Protein AF-A0A832TSZ0-F1 (afdb_monomer_lite)

Foldseek 3Di:
DKEAELQDPDPVLQVVQQPDPDQAYEYQENHECCVSHPRAAYAYDDNHDPVNVCVNVVVVRYDPAADDQEGCQLLHQHYEHAAACDDPRHDVVVVVSCVVNVHQEYEYEDAQDWDWDDDVNYIYTDQHHCVQQWMWDDDPPDIDTDGDPD

InterPro domains:
  IPR029052 Metallo-dependent phosphatase-like [G3DSA:3.60.21.10] (40-149)
  IPR029052 Metallo-dependent phosphatase-like [SSF56300] (10-146)

Sequence (150 aa):
MALVTQVPCREDVIDFLNKLEVDLIVGLGDVECPQYIKKYKGILGEMEDITTQKYLRKNGLLIQEGVLDLFISFSYRKVITHFPPRNPRGSQKVLAEILSNLPEIVFHGHLIEQKVYDIGKTKVVSVGSLEKGYYVVYDGREYELKRSSH

Secondary structure (DSSP, 8-state):
-EEE-SB-S-HHHHHHHHH---S-EEEES-BS-GGGSTTEEEE--SS--HHHHHHHHHTT-B-SSEETTEESSTTSSEEEESS-SSSTT--HHHHHHHHHH--SEEEE-S-SS-EEEEETTEEEEE---GGGTEEEEE-SS-EEEEE---

Organism: NCBI:txid111955

Radius of gyration: 14.19 Å; chains: 1; bounding box: 31×32×34 Å

pLDDT: mean 95.55, std 4.97, range [61.38, 98.69]

Structure (mmCIF, N/CA/C/O backbone):
data_AF-A0A832TSZ0-F1
#
_entry.id   AF-A0A832TSZ0-F1
#
loop_
_atom_site.group_PDB
_atom_site.id
_atom_site.type_symbol
_atom_site.label_atom_id
_atom_site.label_alt_id
_atom_site.label_comp_id
_atom_site.label_asym_id
_atom_site.label_entity_id
_atom_site.label_seq_id
_atom_site.pdbx_PDB_ins_code
_atom_site.Cartn_x
_atom_site.Cartn_y
_atom_site.Cartn_z
_atom_site.occupancy
_atom_site.B_iso_or_equiv
_atom_site.auth_seq_id
_atom_site.auth_comp_id
_atom_site.auth_asym_id
_atom_site.auth_atom_id
_atom_site.pdbx_PDB_model_num
ATOM 1 N N . MET A 1 1 ? -7.665 -3.168 -8.432 1.00 96.12 1 MET A N 1
ATOM 2 C CA . MET A 1 1 ? -6.324 -2.579 -8.193 1.00 96.12 1 MET A CA 1
ATOM 3 C C . MET A 1 1 ? -5.466 -3.527 -7.363 1.00 96.12 1 MET A C 1
ATOM 5 O O . MET A 1 1 ? -6.018 -4.351 -6.647 1.00 96.12 1 MET A O 1
ATOM 9 N N . ALA A 1 2 ? -4.140 -3.429 -7.466 1.00 98.19 2 ALA A N 1
ATOM 10 C CA . ALA A 1 2 ? -3.199 -4.162 -6.617 1.00 98.19 2 ALA A CA 1
ATOM 11 C C . ALA A 1 2 ? -2.458 -3.190 -5.690 1.00 98.19 2 ALA A C 1
ATOM 13 O O . ALA A 1 2 ? -1.931 -2.187 -6.166 1.00 98.19 2 ALA A O 1
ATOM 14 N N . LEU A 1 3 ? -2.413 -3.475 -4.391 1.00 98.69 3 LEU A N 1
ATOM 15 C CA . LEU A 1 3 ? -1.652 -2.722 -3.395 1.00 98.69 3 LEU A CA 1
ATOM 16 C C . LEU A 1 3 ? -0.338 -3.453 -3.119 1.00 98.69 3 LEU A C 1
ATOM 18 O O . LEU A 1 3 ? -0.350 -4.664 -2.878 1.00 98.69 3 LEU A O 1
ATOM 22 N N . VAL A 1 4 ? 0.776 -2.722 -3.137 1.00 98.56 4 VAL A N 1
ATOM 23 C CA . VAL A 1 4 ? 2.136 -3.266 -2.968 1.00 98.56 4 VAL A CA 1
ATOM 24 C C . VAL A 1 4 ? 2.998 -2.342 -2.109 1.00 98.56 4 VAL A C 1
ATOM 26 O O . VAL A 1 4 ? 2.738 -1.147 -2.029 1.00 98.56 4 VAL A O 1
ATOM 29 N N . THR A 1 5 ? 4.041 -2.867 -1.475 1.00 98.00 5 THR A N 1
ATOM 30 C CA . THR A 1 5 ? 5.086 -2.094 -0.777 1.00 98.00 5 THR A CA 1
ATOM 31 C C . THR A 1 5 ? 6.393 -2.882 -0.824 1.00 98.00 5 THR A C 1
ATOM 33 O O . THR A 1 5 ? 6.354 -4.086 -1.093 1.00 98.00 5 THR A O 1
ATOM 36 N N . GLN A 1 6 ? 7.530 -2.233 -0.552 1.00 96.50 6 GLN A N 1
ATOM 37 C CA . GLN A 1 6 ? 8.851 -2.880 -0.547 1.00 96.50 6 GLN A CA 1
ATOM 38 C C . GLN A 1 6 ? 9.103 -3.625 -1.859 1.00 96.50 6 GLN A C 1
ATOM 40 O O . GLN A 1 6 ? 9.278 -4.843 -1.898 1.00 96.50 6 GLN A O 1
ATOM 45 N N . VAL A 1 7 ? 9.018 -2.867 -2.949 1.00 97.25 7 VAL A N 1
ATOM 46 C CA . VAL A 1 7 ? 9.132 -3.368 -4.316 1.00 97.25 7 VAL A CA 1
ATOM 47 C C . VAL A 1 7 ? 10.573 -3.156 -4.785 1.00 97.25 7 VAL A C 1
ATOM 49 O O . VAL A 1 7 ? 10.933 -2.015 -5.103 1.00 97.25 7 VAL A O 1
ATOM 52 N N . PRO A 1 8 ? 11.401 -4.218 -4.838 1.00 96.25 8 PRO A N 1
ATOM 53 C CA . PRO A 1 8 ? 12.778 -4.100 -5.298 1.00 96.25 8 PRO A CA 1
ATOM 54 C C . PRO A 1 8 ? 12.834 -3.818 -6.803 1.00 96.25 8 PRO A C 1
ATOM 56 O O . PRO A 1 8 ? 11.950 -4.224 -7.562 1.00 96.25 8 PRO A O 1
ATOM 59 N N . CYS A 1 9 ? 13.917 -3.193 -7.260 1.00 96.06 9 CYS A N 1
ATOM 60 C CA . CYS A 1 9 ? 14.217 -2.982 -8.675 1.00 96.06 9 CYS A CA 1
ATOM 61 C C . CYS A 1 9 ? 14.750 -4.265 -9.337 1.00 96.06 9 CYS A C 1
ATOM 63 O O . CYS A 1 9 ? 15.848 -4.303 -9.890 1.00 96.06 9 CYS A O 1
ATOM 65 N N . ARG A 1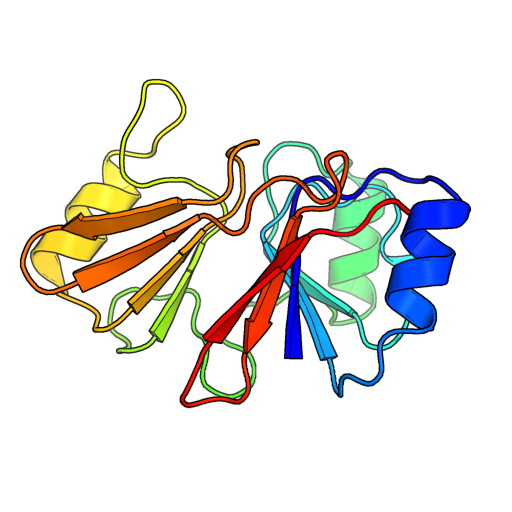 10 ? 13.977 -5.348 -9.242 1.00 96.56 10 ARG A N 1
ATOM 66 C CA . ARG A 1 10 ? 14.281 -6.645 -9.846 1.00 96.56 10 ARG A CA 1
ATOM 67 C C . ARG A 1 10 ? 13.377 -6.909 -11.040 1.00 96.56 10 ARG A C 1
ATOM 69 O O . ARG A 1 10 ? 12.175 -6.654 -10.978 1.00 96.56 10 ARG A O 1
ATOM 76 N N . GLU A 1 11 ? 13.959 -7.448 -12.106 1.00 96.50 11 GLU A N 1
ATOM 77 C CA . GLU A 1 11 ? 13.258 -7.692 -13.368 1.00 96.50 11 GLU A CA 1
ATOM 78 C C . GLU A 1 11 ? 12.056 -8.622 -13.187 1.00 96.50 11 GLU A C 1
ATOM 80 O O . GLU A 1 11 ? 10.965 -8.262 -13.605 1.00 96.50 11 GLU A O 1
ATOM 85 N N . ASP A 1 12 ? 12.210 -9.743 -12.478 1.00 96.62 12 ASP A N 1
ATOM 86 C CA . ASP A 1 12 ? 11.143 -10.722 -12.231 1.00 96.62 12 ASP A CA 1
ATOM 87 C C . ASP A 1 12 ? 9.934 -10.127 -11.487 1.00 96.62 12 ASP A C 1
ATOM 89 O O . ASP A 1 12 ? 8.781 -10.366 -11.858 1.00 96.62 12 ASP A O 1
ATOM 93 N N . VAL A 1 13 ? 10.190 -9.274 -10.489 1.00 97.25 13 VAL A N 1
ATOM 94 C CA . VAL A 1 13 ? 9.142 -8.584 -9.723 1.00 97.25 13 VAL A CA 1
ATOM 95 C C . VAL A 1 13 ? 8.406 -7.568 -10.598 1.00 97.25 13 VAL A C 1
ATOM 97 O O . VAL A 1 13 ? 7.175 -7.508 -10.587 1.00 97.25 13 VAL A O 1
ATOM 100 N N . ILE A 1 14 ? 9.144 -6.782 -11.385 1.00 97.88 14 ILE A N 1
ATOM 101 C CA . ILE A 1 14 ? 8.571 -5.803 -12.320 1.00 97.88 14 ILE A CA 1
ATOM 102 C C . ILE A 1 14 ? 7.734 -6.511 -13.392 1.00 97.88 14 ILE A C 1
ATOM 104 O O . ILE A 1 14 ? 6.622 -6.079 -13.708 1.00 97.88 14 ILE A O 1
ATOM 108 N N . ASP A 1 15 ? 8.244 -7.614 -13.932 1.00 97.62 15 ASP A N 1
ATOM 109 C CA . ASP A 1 15 ? 7.583 -8.416 -14.952 1.00 97.62 15 ASP A CA 1
ATOM 110 C C . ASP A 1 15 ? 6.273 -9.003 -14.450 1.00 97.62 15 ASP A C 1
ATOM 112 O O . ASP A 1 15 ? 5.258 -8.955 -15.150 1.00 97.62 15 ASP A O 1
ATOM 116 N N . PHE A 1 16 ? 6.279 -9.528 -13.226 1.00 97.94 16 PHE A N 1
ATOM 117 C CA . PHE A 1 16 ? 5.061 -9.973 -12.577 1.00 97.94 16 PHE A CA 1
ATOM 118 C C . PHE A 1 16 ? 4.035 -8.841 -12.472 1.00 97.94 16 PHE A C 1
ATOM 120 O O . PHE A 1 16 ? 2.893 -9.011 -12.901 1.00 97.94 16 PHE A O 1
ATOM 127 N N . LEU A 1 17 ? 4.434 -7.688 -11.928 1.00 98.12 17 LEU A N 1
ATOM 128 C CA . LEU A 1 17 ? 3.531 -6.555 -11.743 1.00 98.12 17 LEU A CA 1
ATOM 129 C C . LEU A 1 17 ? 2.917 -6.115 -13.073 1.00 98.12 17 LEU A C 1
ATOM 131 O O . LEU A 1 17 ? 1.716 -5.880 -13.163 1.00 98.12 17 LEU A O 1
ATOM 135 N N . ASN A 1 18 ? 3.720 -6.086 -14.132 1.00 98.00 18 ASN A N 1
ATOM 136 C CA . ASN A 1 18 ? 3.275 -5.717 -15.471 1.00 98.00 18 ASN A CA 1
ATOM 137 C C . ASN A 1 18 ? 2.352 -6.750 -16.139 1.00 98.00 18 ASN A C 1
ATOM 139 O O . ASN A 1 18 ? 1.672 -6.395 -17.105 1.00 98.00 18 ASN A O 1
ATOM 143 N N . LYS A 1 19 ? 2.339 -7.998 -15.655 1.00 97.44 19 LYS A N 1
ATOM 144 C CA . LYS A 1 19 ? 1.457 -9.086 -16.112 1.00 97.44 19 LYS A CA 1
ATOM 145 C C . LYS A 1 19 ? 0.170 -9.194 -15.290 1.00 97.44 19 LYS A C 1
ATOM 147 O O . LYS A 1 19 ? -0.734 -9.913 -15.704 1.00 97.44 19 LYS A O 1
ATOM 152 N N . LEU A 1 20 ? 0.060 -8.497 -14.156 1.00 96.88 20 LEU A N 1
ATOM 153 C CA . LEU A 1 20 ? -1.172 -8.483 -13.372 1.00 96.88 20 LEU A CA 1
ATOM 154 C C . LEU A 1 20 ? -2.325 -7.863 -14.170 1.00 96.88 20 LEU A C 1
ATOM 156 O O . LEU A 1 20 ? -2.253 -6.717 -14.621 1.00 96.88 20 LEU A O 1
ATOM 160 N N . GLU A 1 21 ? -3.431 -8.598 -14.264 1.00 95.88 21 GLU A N 1
ATOM 161 C CA . GLU A 1 21 ? -4.684 -8.125 -14.857 1.00 95.88 21 GLU A CA 1
ATOM 162 C C . GLU A 1 21 ? -5.441 -7.216 -13.878 1.00 95.88 21 GLU A C 1
ATOM 164 O O . GLU A 1 21 ? -6.512 -7.536 -13.371 1.00 95.88 21 GLU A O 1
ATOM 169 N N . VAL A 1 22 ? -4.846 -6.061 -13.574 1.00 96.06 22 VAL A N 1
ATOM 170 C CA . VAL A 1 22 ? -5.454 -5.006 -12.757 1.00 96.06 22 VAL A CA 1
ATOM 171 C C . VAL A 1 22 ? -5.440 -3.665 -13.487 1.00 96.06 22 VAL A C 1
ATOM 173 O O . VAL A 1 22 ? -4.580 -3.376 -14.329 1.00 96.06 22 VAL A O 1
ATOM 176 N N . ASP A 1 23 ? -6.396 -2.809 -13.136 1.00 96.12 23 ASP A N 1
ATOM 177 C CA . ASP A 1 23 ? -6.503 -1.461 -13.708 1.00 96.12 23 ASP A CA 1
ATOM 178 C C . ASP A 1 23 ? -5.432 -0.502 -13.189 1.00 96.12 23 ASP A C 1
ATOM 180 O O . ASP A 1 23 ? -5.083 0.468 -13.860 1.00 96.12 23 ASP A O 1
ATOM 184 N N . LEU A 1 24 ? -4.917 -0.757 -11.986 1.00 98.06 24 LEU A N 1
ATOM 185 C CA . LEU A 1 24 ? -3.968 0.117 -11.311 1.00 98.06 24 LEU A CA 1
ATOM 186 C C . LEU A 1 24 ? -3.152 -0.653 -10.272 1.00 98.06 24 LEU A C 1
ATOM 188 O O . LEU A 1 24 ? -3.709 -1.462 -9.521 1.00 98.06 24 LEU A O 1
ATOM 192 N N . ILE A 1 25 ? -1.862 -0.334 -10.198 1.00 98.50 25 ILE A N 1
ATOM 193 C CA . ILE A 1 25 ? -0.956 -0.719 -9.116 1.00 98.50 25 ILE A CA 1
ATOM 194 C C . ILE A 1 25 ? -0.758 0.496 -8.212 1.00 98.50 25 ILE A C 1
ATOM 196 O O . ILE A 1 25 ? -0.398 1.577 -8.680 1.00 98.50 25 ILE A O 1
ATOM 200 N N . VAL A 1 26 ? -0.999 0.312 -6.918 1.00 98.62 26 VAL A N 1
ATOM 201 C CA . VAL A 1 26 ? -0.873 1.334 -5.883 1.00 98.62 26 VAL A CA 1
ATOM 202 C C . VAL A 1 26 ? 0.278 0.965 -4.952 1.00 98.62 26 VAL A C 1
ATOM 204 O O . VAL A 1 26 ? 0.173 0.034 -4.153 1.00 98.62 26 VAL A O 1
ATOM 207 N N . GLY A 1 27 ? 1.384 1.699 -5.047 1.00 98.31 27 GLY A N 1
ATOM 208 C CA . GLY A 1 27 ? 2.512 1.569 -4.132 1.00 98.31 27 GLY A CA 1
ATOM 209 C C . GLY A 1 27 ? 2.255 2.288 -2.810 1.00 98.31 27 GLY A C 1
ATOM 210 O O . GLY A 1 27 ? 1.970 3.485 -2.788 1.00 98.31 27 GLY A O 1
ATOM 211 N N . LEU A 1 28 ? 2.386 1.569 -1.700 1.00 98.12 28 LEU A N 1
ATOM 212 C CA . LEU A 1 28 ? 2.277 2.087 -0.338 1.00 98.12 28 LEU A CA 1
ATOM 213 C C . 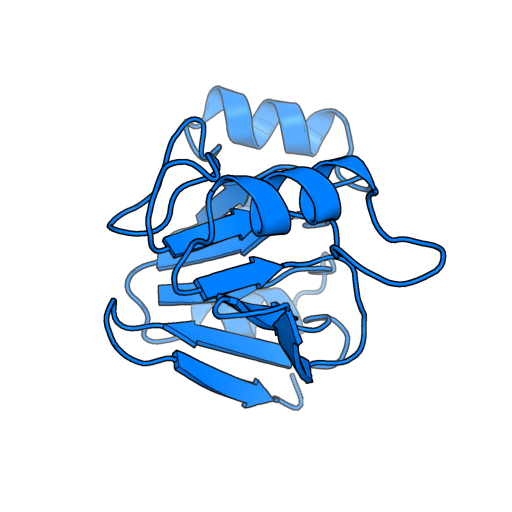LEU A 1 28 ? 3.646 2.457 0.239 1.00 98.12 28 LEU A C 1
ATOM 215 O O . LEU A 1 28 ? 3.868 2.276 1.432 1.00 98.12 28 LEU A O 1
ATOM 219 N N . GLY A 1 29 ? 4.559 2.940 -0.602 1.00 95.56 29 GLY A N 1
ATOM 220 C CA . GLY A 1 29 ? 5.934 3.276 -0.243 1.00 95.56 29 GLY A CA 1
ATOM 221 C C . GLY A 1 29 ? 6.927 2.111 -0.331 1.00 95.56 29 GLY A C 1
ATOM 222 O O . GLY A 1 29 ? 6.552 0.941 -0.470 1.00 95.56 29 GLY A O 1
ATOM 223 N N . ASP A 1 30 ? 8.198 2.475 -0.232 1.00 96.06 30 ASP A N 1
ATOM 224 C CA . ASP A 1 30 ? 9.400 1.686 -0.486 1.00 96.06 30 ASP A CA 1
ATOM 225 C C . ASP A 1 30 ? 9.405 1.020 -1.876 1.00 96.06 30 ASP A C 1
ATOM 227 O O . ASP A 1 30 ? 9.528 -0.199 -1.998 1.00 96.06 30 ASP A O 1
ATOM 231 N N . VAL A 1 31 ? 9.227 1.804 -2.945 1.00 97.12 31 VAL A N 1
ATOM 232 C CA . VAL A 1 31 ? 9.308 1.315 -4.339 1.00 97.12 31 VAL A CA 1
ATOM 233 C C . VAL A 1 31 ? 10.552 1.865 -5.028 1.00 97.12 31 VAL A C 1
ATOM 235 O O . VAL A 1 31 ? 10.655 3.068 -5.247 1.00 97.12 31 VAL A O 1
ATOM 238 N N . GLU A 1 32 ? 11.480 0.992 -5.425 1.00 96.75 32 GLU A N 1
ATOM 239 C CA . GLU A 1 32 ? 12.780 1.423 -5.962 1.00 96.75 32 GLU A CA 1
ATOM 240 C C . GLU A 1 32 ? 12.693 1.956 -7.401 1.00 96.75 32 GLU A C 1
ATOM 242 O O . GLU A 1 32 ? 13.242 3.016 -7.700 1.00 96.75 32 GLU A O 1
ATOM 247 N N . CYS A 1 33 ? 11.981 1.251 -8.290 1.00 96.50 33 CYS A N 1
ATOM 248 C CA . CYS A 1 33 ? 11.958 1.544 -9.730 1.00 96.50 33 CYS A CA 1
ATOM 249 C C . CYS A 1 33 ? 10.541 1.666 -10.325 1.00 96.50 33 CYS A C 1
ATOM 251 O O . CYS A 1 33 ? 10.168 0.904 -11.226 1.00 96.50 33 CYS A O 1
ATOM 253 N N . PRO A 1 34 ? 9.728 2.640 -9.876 1.00 96.94 34 PRO A N 1
ATOM 254 C CA . PRO A 1 34 ? 8.358 2.801 -10.363 1.00 96.94 34 PRO A CA 1
ATOM 255 C C . PRO A 1 34 ? 8.265 3.159 -11.855 1.00 96.94 34 PRO A C 1
ATOM 257 O O . PRO A 1 34 ? 7.216 2.971 -12.463 1.00 96.94 34 PRO A O 1
ATOM 260 N N . GLN A 1 35 ? 9.344 3.645 -12.476 1.00 96.88 35 GLN A N 1
ATOM 261 C CA . GLN A 1 35 ? 9.403 3.963 -13.906 1.00 96.88 35 GLN A CA 1
ATOM 262 C C . GLN A 1 35 ? 9.227 2.752 -14.830 1.00 96.88 35 GLN A C 1
ATOM 264 O O . GLN A 1 35 ? 8.884 2.932 -15.997 1.00 96.88 35 GLN A O 1
ATOM 269 N N . TYR A 1 36 ? 9.436 1.535 -14.322 1.00 97.88 36 TYR A N 1
ATOM 270 C CA . TYR A 1 36 ? 9.276 0.300 -15.094 1.00 97.88 36 TYR A CA 1
ATOM 271 C C . TYR A 1 36 ? 7.952 -0.426 -14.814 1.00 97.88 36 TYR A C 1
ATOM 273 O O . TYR A 1 36 ? 7.669 -1.453 -15.432 1.00 97.88 36 TYR A O 1
ATOM 281 N N . ILE A 1 37 ? 7.120 0.109 -13.915 1.00 98.12 37 ILE A N 1
ATOM 282 C CA . ILE A 1 37 ? 5.842 -0.487 -13.520 1.00 98.12 37 ILE A CA 1
ATOM 283 C C . ILE A 1 37 ? 4.704 0.216 -14.271 1.00 98.12 37 ILE A C 1
ATOM 285 O O . ILE A 1 37 ? 4.497 1.427 -14.162 1.00 98.12 37 ILE A O 1
ATOM 289 N N . LYS A 1 38 ? 3.934 -0.548 -15.047 1.00 97.06 38 LYS A N 1
ATOM 290 C CA . LYS A 1 38 ? 2.777 -0.058 -15.803 1.00 97.06 38 LYS A CA 1
ATOM 291 C C . LYS A 1 38 ? 1.625 0.276 -14.858 1.00 97.06 38 LYS A C 1
ATOM 293 O O . LYS A 1 38 ? 1.400 -0.413 -13.870 1.00 97.06 38 LYS A O 1
ATOM 298 N N . LYS A 1 39 ? 0.843 1.306 -15.210 1.00 96.38 39 LYS A N 1
ATOM 299 C CA . LYS A 1 39 ? -0.363 1.723 -14.464 1.00 96.38 39 LYS A CA 1
ATOM 300 C C . LYS A 1 39 ? -0.073 1.965 -12.970 1.00 96.38 39 LYS A C 1
ATOM 302 O O . LYS A 1 39 ? -0.857 1.573 -12.110 1.00 96.38 39 LYS A O 1
ATOM 307 N N . TYR A 1 40 ? 1.069 2.575 -12.659 1.00 98.25 40 TYR A N 1
ATOM 308 C CA . TYR A 1 40 ? 1.508 2.798 -11.285 1.00 98.25 40 TYR A CA 1
ATOM 309 C C . TYR A 1 40 ? 1.067 4.163 -10.748 1.00 98.25 40 TYR A C 1
ATOM 311 O O . TYR A 1 40 ? 1.231 5.186 -11.412 1.00 98.25 40 TYR A O 1
ATOM 319 N N . LYS A 1 41 ? 0.581 4.186 -9.509 1.00 98.38 41 LYS A N 1
ATOM 320 C CA . LYS A 1 41 ? 0.543 5.368 -8.639 1.00 98.38 41 LYS A CA 1
ATOM 321 C C . LYS A 1 41 ? 0.992 4.968 -7.240 1.00 98.38 41 LYS A C 1
ATOM 323 O O . LYS A 1 41 ? 0.933 3.795 -6.896 1.00 98.38 41 LYS A O 1
ATOM 328 N N . GLY A 1 42 ? 1.413 5.909 -6.405 1.00 97.62 42 GLY A N 1
ATOM 329 C CA . GLY A 1 42 ? 1.789 5.554 -5.040 1.00 97.62 42 GLY A CA 1
ATOM 330 C C . GLY A 1 42 ? 1.906 6.719 -4.076 1.00 97.62 42 GLY A C 1
ATOM 331 O O . GLY A 1 42 ? 1.907 7.885 -4.467 1.00 97.62 42 GLY A O 1
ATOM 332 N N . ILE A 1 43 ? 2.007 6.371 -2.802 1.00 97.75 43 ILE A N 1
ATOM 333 C CA . ILE A 1 43 ? 2.462 7.253 -1.728 1.00 97.75 43 ILE A CA 1
ATOM 334 C C . ILE A 1 43 ? 3.943 6.982 -1.451 1.00 97.75 43 ILE A C 1
ATOM 336 O O . ILE A 1 43 ? 4.472 5.945 -1.845 1.00 97.75 43 ILE A O 1
ATOM 340 N N . LEU A 1 44 ? 4.609 7.928 -0.794 1.00 96.19 44 LEU A N 1
ATOM 341 C CA . LEU A 1 44 ? 6.013 7.785 -0.413 1.00 96.19 44 LEU A CA 1
ATOM 342 C C . LEU A 1 44 ? 6.148 6.979 0.883 1.00 96.19 44 LEU A C 1
ATOM 344 O O . LEU A 1 44 ? 5.321 7.119 1.788 1.00 96.19 44 LEU A O 1
ATOM 348 N N . GLY A 1 45 ? 7.201 6.172 0.952 1.00 92.50 45 GLY A N 1
ATOM 349 C CA . GLY A 1 45 ? 7.722 5.551 2.158 1.00 92.50 45 GLY A CA 1
ATOM 350 C C . GLY A 1 45 ? 9.002 6.234 2.635 1.00 92.50 45 GLY A C 1
ATOM 351 O O . GLY A 1 45 ? 9.173 7.446 2.473 1.00 92.50 45 GLY A O 1
ATOM 352 N N . GLU A 1 46 ? 9.875 5.457 3.274 1.00 90.69 46 GLU A N 1
ATOM 353 C CA . GLU A 1 46 ? 11.139 5.953 3.834 1.00 90.69 46 GLU A CA 1
ATOM 354 C C . GLU A 1 46 ? 12.323 5.723 2.891 1.00 90.69 46 GLU A C 1
ATOM 356 O O . GLU A 1 46 ? 13.312 6.455 2.957 1.00 90.69 46 GLU A O 1
ATOM 361 N N . MET A 1 47 ? 12.225 4.719 2.016 1.00 88.69 47 MET A N 1
ATOM 362 C CA . 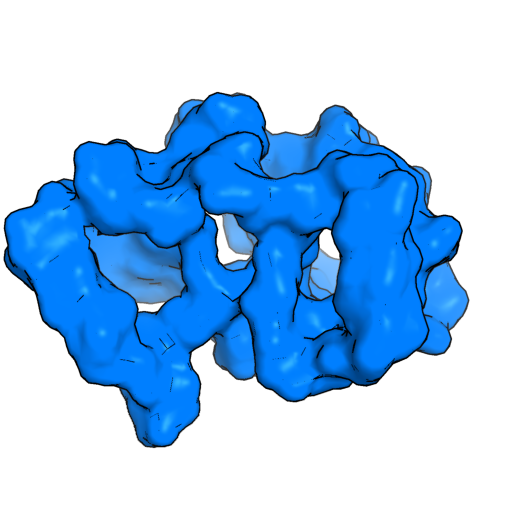MET A 1 47 ? 13.355 4.226 1.228 1.00 88.69 47 MET A CA 1
ATOM 363 C C . MET A 1 47 ? 13.407 4.765 -0.206 1.00 88.69 47 MET A C 1
ATOM 365 O O . MET A 1 47 ? 14.375 4.485 -0.913 1.00 88.69 47 MET A O 1
ATOM 369 N N . GLU A 1 48 ? 12.419 5.541 -0.672 1.00 91.12 48 GLU A N 1
ATOM 370 C CA . GLU A 1 48 ? 12.523 6.166 -1.995 1.00 91.12 48 GLU A CA 1
ATOM 371 C C . GLU A 1 48 ? 13.644 7.202 -2.036 1.00 91.12 48 GLU A C 1
ATOM 373 O O . GLU A 1 48 ? 13.600 8.234 -1.357 1.00 91.12 48 GLU A O 1
ATOM 378 N N . ASP A 1 49 ? 14.600 6.994 -2.938 1.00 91.50 49 ASP A N 1
ATOM 379 C CA . ASP A 1 49 ? 15.618 7.993 -3.211 1.00 91.50 49 ASP A CA 1
ATOM 380 C C . ASP A 1 49 ? 15.029 9.277 -3.843 1.00 91.50 49 ASP A C 1
ATOM 382 O O . ASP A 1 49 ? 13.888 9.346 -4.320 1.00 91.50 49 ASP A O 1
ATOM 386 N N . ILE A 1 50 ? 15.836 10.341 -3.862 1.00 93.75 50 ILE A N 1
ATOM 387 C CA . ILE A 1 50 ? 15.431 11.651 -4.395 1.00 93.75 50 ILE A CA 1
ATOM 388 C C . ILE A 1 50 ? 15.046 11.570 -5.882 1.00 93.75 50 ILE A C 1
ATOM 390 O O . ILE A 1 50 ? 14.190 12.336 -6.336 1.00 93.75 50 ILE A O 1
ATOM 394 N N . THR A 1 51 ? 15.671 10.683 -6.653 1.00 94.75 51 THR A N 1
ATOM 395 C CA . THR A 1 51 ? 15.401 10.510 -8.084 1.00 94.75 51 THR A CA 1
ATOM 396 C C . THR A 1 51 ? 14.016 9.912 -8.287 1.00 94.75 51 THR A C 1
ATOM 398 O O . THR A 1 51 ? 13.218 10.471 -9.044 1.00 94.75 51 THR A O 1
ATOM 401 N N . THR A 1 52 ? 13.689 8.859 -7.545 1.00 95.25 52 THR A N 1
ATOM 402 C CA . THR A 1 52 ? 12.380 8.213 -7.526 1.00 95.25 52 THR A CA 1
ATOM 403 C C . THR A 1 52 ? 11.299 9.186 -7.075 1.00 95.25 52 THR A C 1
ATOM 405 O O . THR A 1 52 ? 10.297 9.368 -7.772 1.00 95.25 52 THR A O 1
ATOM 408 N N . GLN A 1 53 ? 11.525 9.933 -5.990 1.00 95.31 53 GLN A N 1
ATOM 409 C CA . GLN A 1 53 ? 10.583 10.965 -5.545 1.00 95.31 53 GLN A CA 1
ATOM 410 C C . GLN A 1 53 ? 10.340 12.041 -6.618 1.00 95.31 53 GLN A C 1
ATOM 412 O O . GLN A 1 53 ? 9.194 12.437 -6.863 1.00 95.31 53 GLN A O 1
ATOM 417 N N . LYS A 1 54 ? 11.399 12.520 -7.288 1.00 96.38 54 LYS A N 1
ATOM 418 C CA . LYS A 1 54 ? 11.293 13.502 -8.382 1.00 96.38 54 LYS A CA 1
ATOM 419 C C . LYS A 1 54 ? 10.546 12.935 -9.584 1.00 96.38 54 LYS A C 1
ATOM 421 O O . LYS A 1 54 ? 9.711 13.641 -10.148 1.00 96.38 54 LYS A O 1
ATOM 426 N N . TYR A 1 55 ? 10.816 11.686 -9.960 1.00 96.94 55 TYR A N 1
ATOM 427 C CA . TYR A 1 55 ? 10.123 11.004 -11.048 1.00 96.94 55 TYR A CA 1
ATOM 428 C C . TYR A 1 55 ? 8.618 10.917 -10.773 1.00 96.94 55 TYR A C 1
ATOM 430 O O . TYR A 1 55 ? 7.819 11.337 -11.613 1.00 96.94 55 TYR A O 1
ATOM 438 N N . LEU A 1 56 ? 8.226 10.461 -9.580 1.00 97.12 56 LEU A N 1
ATOM 439 C CA . LEU A 1 56 ? 6.816 10.333 -9.208 1.00 97.12 56 LEU A CA 1
ATOM 440 C C . LEU A 1 56 ? 6.091 11.686 -9.222 1.00 97.12 56 LEU A C 1
ATOM 442 O O . LEU A 1 56 ? 4.978 11.782 -9.741 1.00 97.12 56 LEU A O 1
ATOM 446 N N . ARG A 1 57 ? 6.731 12.747 -8.708 1.00 96.25 57 ARG A N 1
ATOM 447 C CA . ARG A 1 57 ? 6.179 14.115 -8.728 1.00 96.25 57 ARG A CA 1
ATOM 448 C C . ARG A 1 57 ? 6.025 14.650 -10.146 1.00 96.25 57 ARG A C 1
ATOM 450 O O . ARG A 1 57 ? 4.947 15.113 -10.504 1.00 96.25 57 ARG A O 1
ATOM 457 N N . LYS A 1 58 ? 7.087 14.576 -10.953 1.00 97.31 58 LYS A N 1
ATOM 458 C CA . LYS A 1 58 ? 7.119 15.141 -12.311 1.00 97.31 58 LYS A CA 1
ATOM 459 C C . LYS A 1 58 ? 6.071 14.506 -13.227 1.00 97.31 58 LYS A C 1
ATOM 461 O O . LYS A 1 58 ? 5.552 15.184 -14.104 1.00 97.31 58 LYS A O 1
ATOM 466 N N . ASN A 1 59 ? 5.761 13.230 -13.010 1.00 97.38 59 ASN A N 1
ATOM 467 C CA . ASN A 1 59 ? 4.835 12.471 -13.848 1.00 97.38 59 ASN A CA 1
ATOM 468 C C . ASN A 1 59 ? 3.425 12.335 -13.244 1.00 97.38 59 ASN A C 1
ATOM 470 O O . ASN A 1 59 ? 2.619 11.570 -13.763 1.00 97.38 59 ASN A O 1
ATOM 474 N N . GLY A 1 60 ? 3.110 13.039 -12.147 1.00 96.88 60 GLY A N 1
ATOM 475 C CA . GLY A 1 60 ? 1.775 12.981 -11.533 1.00 96.88 60 GLY A CA 1
ATOM 476 C C . GLY A 1 60 ? 1.392 11.592 -11.000 1.00 96.88 60 GLY A C 1
ATOM 477 O O . GLY A 1 60 ? 0.212 11.234 -10.978 1.00 96.88 60 GLY A O 1
ATOM 478 N N . LEU A 1 61 ? 2.385 10.795 -10.594 1.00 97.81 61 LEU A N 1
ATOM 479 C CA . LEU A 1 61 ? 2.197 9.429 -10.094 1.00 97.81 61 LEU A CA 1
ATOM 480 C C . LEU A 1 61 ? 2.035 9.381 -8.568 1.00 97.81 61 LEU A C 1
ATOM 482 O O . LEU A 1 61 ? 1.667 8.341 -8.025 1.00 97.81 61 LEU A O 1
ATOM 486 N N . LEU A 1 62 ? 2.290 10.494 -7.873 1.00 97.31 62 LEU A N 1
ATOM 487 C CA . LEU A 1 62 ? 2.030 10.595 -6.440 1.00 97.31 62 LEU A CA 1
ATOM 488 C C . LEU A 1 62 ? 0.543 10.755 -6.139 1.00 97.31 62 LEU A C 1
ATOM 490 O O . LEU A 1 62 ? -0.143 11.600 -6.715 1.00 97.31 62 LEU A O 1
ATOM 494 N N . ILE A 1 63 ? 0.077 9.986 -5.163 1.00 97.50 63 ILE A N 1
ATOM 495 C CA . ILE A 1 63 ? -1.246 10.131 -4.568 1.00 97.50 63 ILE A CA 1
ATOM 496 C C . ILE A 1 63 ? -1.150 11.214 -3.491 1.00 97.50 63 ILE A C 1
ATOM 498 O O . ILE A 1 63 ? -0.501 11.019 -2.467 1.00 97.50 63 ILE A O 1
ATOM 502 N N . GLN A 1 64 ? -1.769 12.369 -3.745 1.00 93.00 64 GLN A N 1
ATOM 503 C CA . GLN A 1 64 ? -1.744 13.521 -2.830 1.00 93.00 64 GLN A CA 1
ATOM 504 C C . GLN A 1 64 ? -2.971 13.606 -1.916 1.00 93.00 64 GLN A C 1
ATOM 506 O O . GLN A 1 64 ? -2.889 14.218 -0.860 1.00 93.00 64 GLN A O 1
ATOM 511 N N . GLU A 1 65 ? -4.088 12.988 -2.302 1.00 94.19 65 GLU A N 1
ATOM 512 C CA . GLU A 1 65 ? -5.330 12.979 -1.515 1.00 94.19 65 GLU A CA 1
ATOM 513 C C . GLU A 1 65 ? -5.958 11.584 -1.503 1.00 94.19 65 GLU A C 1
ATOM 515 O O . GLU A 1 65 ? -6.186 10.997 -0.445 1.00 94.19 65 GLU A O 1
ATOM 520 N N . GLY A 1 66 ? -6.184 11.019 -2.688 1.00 94.06 66 GLY A N 1
ATOM 521 C CA . GLY A 1 66 ? -6.732 9.683 -2.846 1.00 94.06 66 GLY A CA 1
ATOM 522 C C . GLY A 1 66 ? -6.624 9.169 -4.274 1.00 94.06 66 GLY A C 1
ATOM 523 O O . GLY A 1 66 ? -6.224 9.885 -5.197 1.00 94.06 66 GLY A O 1
ATOM 524 N N . VAL A 1 67 ? -6.950 7.895 -4.445 1.00 95.38 67 VAL A N 1
ATOM 525 C CA . VAL A 1 67 ? -7.010 7.212 -5.728 1.00 95.38 67 VAL A CA 1
ATOM 526 C C . VAL A 1 67 ? -8.208 6.275 -5.736 1.00 95.38 67 VAL A C 1
ATOM 528 O O . VAL A 1 67 ? -8.324 5.394 -4.887 1.00 95.38 67 VAL A O 1
ATOM 531 N N . LEU A 1 68 ? -9.108 6.484 -6.700 1.00 92.50 68 LEU A N 1
ATOM 532 C CA . LEU A 1 68 ? -10.422 5.842 -6.722 1.00 92.50 68 LEU A CA 1
ATOM 533 C C . LEU A 1 68 ? -11.160 6.078 -5.392 1.00 92.50 68 LEU A C 1
ATOM 535 O O . LEU A 1 68 ? -11.558 7.208 -5.125 1.00 92.50 68 LEU A O 1
ATOM 539 N N . ASP A 1 69 ? -11.326 5.051 -4.565 1.00 94.62 69 ASP A N 1
ATOM 540 C CA . ASP A 1 69 ? -12.010 5.107 -3.273 1.00 94.62 69 ASP A CA 1
ATOM 541 C C . ASP A 1 69 ? -11.074 4.935 -2.062 1.00 94.62 69 ASP A C 1
ATOM 543 O O . ASP A 1 69 ? -11.556 4.820 -0.935 1.00 94.62 69 ASP A O 1
ATOM 547 N N . LEU A 1 70 ? -9.753 4.934 -2.281 1.00 97.25 70 LEU A N 1
ATOM 548 C CA . LEU A 1 70 ? -8.727 4.894 -1.238 1.00 97.25 70 LEU A CA 1
ATOM 549 C C . LEU A 1 70 ? -8.139 6.285 -1.002 1.00 97.25 70 LEU A C 1
ATOM 551 O O . LEU A 1 70 ? -7.742 6.961 -1.949 1.00 97.25 70 LEU A O 1
ATOM 555 N N . PHE A 1 71 ? -8.012 6.693 0.257 1.00 98.19 71 PHE A N 1
ATOM 556 C CA . PHE A 1 71 ? -7.555 8.035 0.631 1.00 98.19 71 PHE A CA 1
ATOM 557 C C . PHE A 1 71 ? -6.345 7.987 1.558 1.00 98.19 71 PHE A C 1
ATOM 559 O O . PHE A 1 71 ? -6.164 7.029 2.299 1.00 98.19 71 PHE A O 1
ATOM 566 N N . ILE A 1 72 ? -5.523 9.035 1.563 1.00 97.19 72 ILE A N 1
ATOM 567 C CA . ILE A 1 72 ? -4.411 9.153 2.524 1.00 97.19 72 ILE A CA 1
ATOM 568 C C . ILE A 1 72 ? -4.848 9.789 3.852 1.00 97.19 72 ILE A C 1
ATOM 570 O O . ILE A 1 72 ? -4.143 9.699 4.855 1.00 97.19 72 ILE A O 1
ATOM 574 N N . SER A 1 73 ? -6.004 10.462 3.857 1.00 96.88 73 SER A N 1
ATOM 575 C CA . SER A 1 73 ? -6.576 11.090 5.048 1.00 96.88 73 SER A CA 1
ATOM 576 C C . SER A 1 73 ? -7.456 10.107 5.818 1.00 96.88 73 SER A C 1
ATOM 578 O O . SER A 1 73 ? -8.305 9.429 5.238 1.00 96.88 73 SER A O 1
ATOM 580 N N . PHE A 1 74 ? -7.296 10.087 7.142 1.00 97.25 74 PHE A N 1
ATOM 581 C CA . PHE A 1 74 ? -8.040 9.207 8.047 1.00 97.25 74 PHE A CA 1
ATOM 582 C C . PHE A 1 74 ? -9.485 9.648 8.280 1.00 97.25 74 PHE A C 1
ATOM 584 O O . PHE A 1 74 ? -10.264 8.885 8.839 1.00 97.25 74 PHE A O 1
ATOM 591 N N . SER A 1 75 ? -9.872 10.834 7.803 1.00 96.69 75 SER A N 1
ATOM 592 C CA . SER A 1 75 ? -11.263 11.303 7.841 1.00 96.69 75 SER A CA 1
ATOM 593 C C . SER A 1 75 ? -12.176 10.567 6.846 1.00 96.69 75 SER A C 1
ATOM 595 O O . SER A 1 75 ? -13.389 10.761 6.866 1.00 96.69 75 SER A O 1
ATOM 597 N N . TYR A 1 76 ? -11.610 9.733 5.967 1.00 97.56 76 TYR A N 1
ATOM 598 C CA . TYR A 1 76 ? -12.346 8.896 5.021 1.00 97.56 76 TYR A CA 1
ATOM 599 C C . TYR A 1 76 ? -12.454 7.450 5.505 1.00 97.56 76 TYR A C 1
ATOM 601 O O . TYR A 1 76 ? -11.667 6.973 6.315 1.00 97.56 76 TYR A O 1
ATOM 609 N N . ARG A 1 77 ? -13.426 6.710 4.961 1.00 97.00 77 ARG A N 1
ATOM 610 C CA . ARG A 1 77 ? -13.710 5.326 5.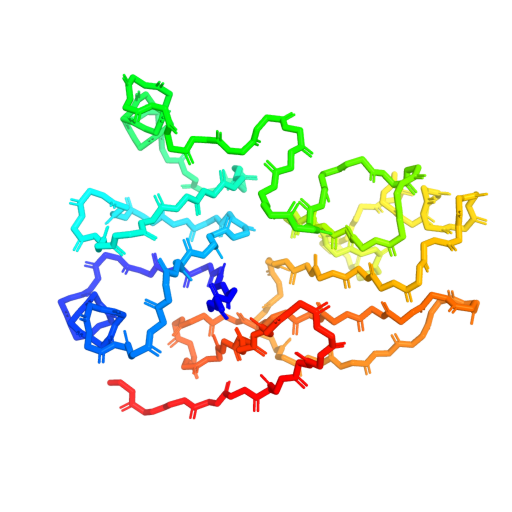381 1.00 97.00 77 ARG A CA 1
ATOM 611 C C . ARG A 1 77 ? -12.605 4.332 5.025 1.00 97.00 77 ARG A C 1
ATOM 613 O O . ARG A 1 77 ? -12.412 3.371 5.761 1.00 97.00 77 ARG A O 1
ATOM 620 N N . LYS A 1 78 ? -11.926 4.524 3.895 1.00 98.12 78 LYS A N 1
ATOM 621 C CA . LYS A 1 78 ? -10.951 3.577 3.344 1.00 98.12 78 LYS A CA 1
ATOM 622 C C . LYS A 1 78 ? -9.630 4.293 3.143 1.00 98.12 78 LYS A C 1
ATOM 624 O O . LYS A 1 78 ? -9.534 5.213 2.330 1.00 98.12 78 LYS A O 1
ATOM 629 N N . VAL A 1 79 ? -8.634 3.885 3.913 1.00 98.44 79 VAL A N 1
ATOM 630 C CA . VAL A 1 79 ? -7.393 4.641 4.057 1.00 98.44 79 VAL A CA 1
ATOM 631 C C . VAL A 1 79 ? -6.207 3.810 3.593 1.00 98.44 79 VAL A C 1
ATOM 633 O O . VAL A 1 79 ? -6.154 2.604 3.827 1.00 98.44 79 VAL A O 1
ATOM 636 N N . ILE A 1 80 ? -5.240 4.465 2.962 1.00 98.44 80 ILE A N 1
ATOM 637 C CA . ILE A 1 80 ? -3.916 3.926 2.669 1.00 98.44 80 ILE A CA 1
ATOM 638 C C . ILE A 1 80 ? -2.851 4.734 3.409 1.00 98.44 80 ILE A C 1
ATOM 640 O O . ILE A 1 80 ? -2.918 5.958 3.492 1.00 98.44 80 ILE A O 1
ATOM 644 N N . THR A 1 81 ? -1.842 4.056 3.937 1.00 97.88 81 THR A N 1
ATOM 645 C CA . THR A 1 81 ? -0.694 4.692 4.594 1.00 97.88 81 THR A CA 1
ATOM 646 C C . THR A 1 81 ? 0.558 3.852 4.383 1.00 97.88 81 THR A C 1
ATOM 648 O O . THR A 1 81 ? 0.478 2.642 4.195 1.00 97.88 81 THR A O 1
ATOM 651 N N . HIS A 1 82 ? 1.737 4.467 4.418 1.00 97.12 82 HIS A N 1
ATOM 652 C CA . HIS A 1 82 ? 2.975 3.695 4.432 1.00 97.12 82 HIS A CA 1
ATOM 653 C C . HIS A 1 82 ? 3.170 3.025 5.800 1.00 97.12 82 HIS A C 1
ATOM 655 O O . HIS A 1 82 ? 3.376 1.816 5.895 1.00 97.12 82 HIS A O 1
ATOM 661 N N . PHE A 1 83 ? 3.032 3.807 6.873 1.00 95.75 83 PHE A N 1
ATOM 662 C CA . PHE A 1 83 ? 3.406 3.385 8.218 1.00 95.75 83 PHE A CA 1
ATOM 663 C C . PHE A 1 83 ? 2.367 2.475 8.889 1.00 95.75 83 PHE A C 1
ATOM 665 O O . PHE A 1 83 ? 1.167 2.770 8.829 1.00 95.75 83 PHE A O 1
ATOM 672 N N . PRO A 1 84 ? 2.808 1.433 9.620 1.00 94.31 84 PRO A N 1
ATOM 673 C CA . PRO A 1 84 ? 1.922 0.600 10.415 1.00 94.31 84 PRO A CA 1
ATOM 674 C C . PRO A 1 84 ? 1.463 1.345 11.683 1.00 94.31 84 PRO A C 1
ATOM 676 O O . PRO A 1 84 ? 2.226 2.130 12.246 1.00 94.31 84 PRO A O 1
ATOM 679 N N . PRO A 1 85 ? 0.246 1.095 12.201 1.00 92.25 85 PRO A N 1
ATOM 680 C CA . PRO A 1 85 ? -0.225 1.718 13.445 1.00 92.25 85 PRO A CA 1
ATOM 681 C C . PRO A 1 85 ? 0.411 1.125 14.709 1.00 92.25 85 PRO A C 1
ATOM 683 O O . PRO A 1 85 ? 0.463 1.773 15.749 1.00 92.25 85 PRO A O 1
ATOM 686 N N . ARG A 1 86 ? 0.852 -0.134 14.661 1.00 85.62 86 ARG A N 1
ATOM 687 C CA . ARG A 1 86 ? 1.450 -0.860 15.792 1.00 85.62 86 ARG A CA 1
ATOM 688 C C . ARG A 1 86 ? 2.841 -1.372 15.402 1.00 85.62 86 ARG A C 1
ATOM 690 O O . ARG A 1 86 ? 3.142 -1.440 14.215 1.00 85.62 86 ARG A O 1
ATOM 697 N N . ASN A 1 87 ? 3.625 -1.791 16.402 1.00 76.56 87 ASN A N 1
ATOM 698 C CA . ASN A 1 87 ? 5.010 -2.313 16.346 1.00 76.56 87 ASN A CA 1
ATOM 699 C C . ASN A 1 87 ? 6.112 -1.253 16.559 1.00 76.56 87 ASN A C 1
ATOM 701 O O . ASN A 1 87 ? 5.835 -0.063 16.444 1.00 76.56 87 ASN A O 1
ATOM 705 N N . PRO A 1 88 ? 7.366 -1.664 16.857 1.00 72.50 88 PRO A N 1
ATOM 706 C CA . PRO A 1 88 ? 8.488 -0.736 17.057 1.00 72.50 88 PRO A CA 1
ATOM 707 C C . PRO A 1 88 ? 8.799 0.161 15.850 1.00 72.50 88 PRO A C 1
ATOM 709 O O . PRO A 1 88 ? 9.364 1.231 16.023 1.00 72.50 88 PRO A O 1
ATOM 712 N N . ARG A 1 89 ? 8.413 -0.268 14.641 1.00 73.00 89 ARG A N 1
ATOM 713 C CA . ARG A 1 89 ? 8.486 0.523 13.398 1.00 73.00 89 ARG A CA 1
ATOM 714 C C . ARG A 1 89 ? 7.150 1.186 13.024 1.00 73.00 89 ARG A C 1
ATOM 716 O O . ARG A 1 89 ? 6.931 1.572 11.884 1.00 73.00 89 ARG A O 1
ATOM 723 N N . GLY A 1 90 ? 6.206 1.215 13.961 1.00 81.88 90 GLY A N 1
ATOM 724 C CA . GLY A 1 90 ? 4.891 1.813 13.781 1.00 81.88 90 GLY A CA 1
ATOM 725 C C . GLY A 1 90 ? 4.865 3.296 14.122 1.00 81.88 90 GLY A C 1
ATOM 726 O O . GLY A 1 90 ? 5.727 3.816 14.826 1.00 81.88 90 GLY A O 1
ATOM 727 N N . SER A 1 91 ? 3.830 3.977 13.642 1.00 91.31 91 SER A N 1
ATOM 728 C CA . SER A 1 91 ? 3.605 5.397 13.879 1.00 91.31 91 SER A CA 1
ATOM 729 C C . SER A 1 91 ? 2.488 5.607 14.896 1.00 91.31 91 SER A C 1
ATOM 731 O O . SER A 1 91 ? 1.323 5.295 14.640 1.00 91.31 91 SER A O 1
ATOM 733 N N . GLN A 1 92 ? 2.832 6.217 16.036 1.00 92.31 92 GLN A N 1
ATOM 734 C CA . GLN A 1 92 ? 1.848 6.636 17.044 1.00 92.31 92 GLN A CA 1
ATOM 735 C C . GLN A 1 92 ? 0.828 7.623 16.472 1.00 92.31 92 GLN A C 1
ATOM 737 O O . GLN A 1 92 ? -0.333 7.612 16.871 1.00 92.31 92 GLN A O 1
ATOM 742 N N . LYS A 1 93 ? 1.238 8.433 15.486 1.00 93.69 93 LYS A N 1
ATOM 743 C CA . LYS A 1 93 ? 0.326 9.317 14.760 1.00 93.69 93 LYS A CA 1
ATOM 744 C C . LYS A 1 93 ? -0.731 8.507 14.012 1.00 93.69 93 LYS A C 1
ATOM 746 O O . LYS A 1 93 ? -1.911 8.782 14.168 1.00 93.69 93 LYS A O 1
ATOM 751 N N . VAL A 1 94 ? -0.329 7.480 13.259 1.00 96.06 94 VAL A N 1
ATOM 752 C CA . VAL A 1 94 ? -1.278 6.610 12.541 1.00 96.06 94 VAL A CA 1
ATOM 753 C C . VAL A 1 94 ? -2.235 5.927 13.519 1.00 96.06 94 VAL A C 1
ATOM 755 O O . VAL A 1 94 ? -3.438 5.913 13.284 1.00 96.06 94 VAL A O 1
ATOM 758 N N . LEU A 1 95 ? -1.735 5.411 14.646 1.00 97.00 95 LEU A N 1
ATOM 759 C CA . LEU A 1 95 ? -2.596 4.820 15.674 1.00 97.00 95 LEU A CA 1
ATOM 760 C C . LEU A 1 95 ? -3.624 5.817 16.225 1.00 97.00 95 LEU A C 1
ATOM 762 O O . LEU A 1 95 ? -4.799 5.475 16.344 1.00 97.00 95 LEU A O 1
ATOM 766 N N . ALA A 1 96 ? -3.193 7.038 16.547 1.00 96.38 96 ALA A N 1
ATOM 767 C CA . ALA A 1 96 ? -4.072 8.083 17.062 1.00 96.38 96 ALA A CA 1
ATOM 768 C C . ALA A 1 96 ? -5.149 8.484 16.041 1.00 96.38 96 ALA A C 1
ATOM 770 O O . ALA A 1 96 ? -6.313 8.648 16.409 1.00 96.38 96 ALA A O 1
ATOM 771 N N . GLU A 1 97 ? -4.785 8.577 14.760 1.00 97.88 97 GLU A N 1
ATOM 772 C CA . GLU A 1 97 ? -5.715 8.880 13.668 1.00 97.88 97 GLU A CA 1
ATOM 773 C C . GLU A 1 97 ? -6.763 7.775 13.477 1.00 97.88 97 GLU A C 1
ATOM 775 O O . GLU A 1 97 ? -7.944 8.079 13.297 1.00 97.88 97 GLU A O 1
ATOM 780 N N . ILE A 1 98 ? -6.368 6.499 13.584 1.00 97.81 98 ILE A N 1
ATOM 781 C CA . ILE A 1 98 ? -7.307 5.365 13.554 1.00 97.81 98 ILE A CA 1
ATOM 782 C C . ILE A 1 98 ? -8.286 5.441 14.724 1.00 97.81 98 ILE A C 1
ATOM 784 O O . ILE A 1 98 ? -9.490 5.314 14.526 1.00 97.81 98 ILE A O 1
ATOM 788 N N . LEU A 1 99 ? -7.784 5.653 15.943 1.00 97.19 99 LEU A N 1
ATOM 789 C CA . LEU A 1 99 ? -8.625 5.683 17.142 1.00 97.19 99 LEU A CA 1
ATOM 790 C C . LEU A 1 99 ? -9.583 6.883 17.162 1.00 97.19 99 LEU A C 1
ATOM 792 O O . LEU A 1 99 ? -10.664 6.774 17.736 1.00 97.19 99 LEU A O 1
ATOM 796 N N . SER A 1 100 ? -9.198 7.998 16.536 1.00 97.06 100 SER A N 1
ATOM 797 C CA . SER A 1 100 ? -9.999 9.228 16.508 1.00 97.06 100 SER A CA 1
ATOM 798 C C . SER A 1 100 ? -11.053 9.223 15.404 1.00 97.06 100 SER A C 1
ATOM 800 O O . SER A 1 100 ? -12.201 9.581 15.655 1.00 97.06 100 SER A O 1
ATOM 802 N N . ASN A 1 101 ? -10.682 8.819 14.186 1.00 97.94 101 ASN A N 1
ATOM 803 C CA . ASN A 1 101 ? -11.577 8.902 13.029 1.00 97.94 101 ASN A CA 1
ATOM 804 C C . ASN A 1 101 ? -12.331 7.595 12.748 1.00 97.94 101 ASN A C 1
ATOM 806 O O . ASN A 1 101 ? -13.331 7.618 12.035 1.00 97.94 101 ASN A O 1
ATOM 810 N N . LEU A 1 102 ? -11.870 6.469 13.307 1.00 97.31 102 LEU A N 1
ATOM 811 C CA . LEU A 1 102 ? -12.477 5.142 13.161 1.00 97.31 102 LEU A CA 1
ATOM 812 C C . LEU A 1 102 ? -12.809 4.792 11.697 1.00 97.31 102 LEU A C 1
ATOM 814 O O . LEU A 1 102 ? -13.961 4.454 11.400 1.00 97.31 102 LEU A O 1
ATOM 818 N N . PRO A 1 103 ? -11.831 4.859 10.768 1.00 98.06 103 PRO A N 1
ATOM 819 C CA . PRO A 1 103 ? -12.065 4.438 9.394 1.00 98.06 103 PRO A CA 1
ATOM 820 C C . PRO A 1 103 ? -12.517 2.975 9.366 1.00 98.06 103 PRO A C 1
ATOM 822 O O . PRO A 1 103 ? -12.205 2.185 10.255 1.00 98.06 103 PRO A O 1
ATOM 825 N N . GLU A 1 104 ? -13.249 2.589 8.332 1.00 97.94 104 GLU A N 1
ATOM 826 C CA . GLU A 1 104 ? -13.702 1.210 8.165 1.00 97.94 104 GLU A CA 1
ATOM 827 C C . GLU A 1 104 ? -12.516 0.270 7.933 1.00 97.94 104 GLU A C 1
ATOM 829 O O . GLU A 1 104 ? -12.410 -0.779 8.572 1.00 97.94 104 GLU A O 1
ATOM 834 N N . ILE A 1 105 ? -11.601 0.675 7.049 1.00 98.44 105 ILE A N 1
ATOM 835 C CA . ILE A 1 105 ? -10.425 -0.110 6.691 1.00 98.44 105 ILE A CA 1
ATOM 836 C C . ILE A 1 105 ? -9.197 0.771 6.463 1.00 98.44 105 ILE A C 1
ATOM 838 O O . ILE A 1 105 ? -9.287 1.858 5.889 1.00 98.44 105 ILE A O 1
ATOM 842 N N . VAL A 1 106 ? -8.039 0.274 6.891 1.00 98.50 106 VAL A N 1
ATOM 843 C CA . VAL A 1 106 ? -6.729 0.882 6.645 1.00 98.50 106 VAL A CA 1
ATOM 844 C C . VAL A 1 106 ? -5.806 -0.161 6.036 1.00 98.50 106 VAL A C 1
ATOM 846 O O . VAL A 1 106 ? -5.497 -1.164 6.679 1.00 98.50 106 VAL A O 1
ATOM 849 N N . PHE A 1 107 ? -5.320 0.092 4.827 1.00 98.56 107 PHE A N 1
ATOM 850 C CA . PHE A 1 107 ? -4.227 -0.667 4.231 1.00 98.56 107 PHE A CA 1
ATOM 851 C C . PHE A 1 107 ? -2.903 0.020 4.546 1.00 98.56 107 PHE A C 1
ATOM 853 O O . PHE A 1 107 ? -2.782 1.237 4.386 1.00 98.56 107 PHE A O 1
ATOM 860 N N . HIS A 1 108 ? -1.903 -0.745 4.978 1.00 98.19 108 HIS A N 1
ATOM 861 C CA . HIS A 1 108 ? -0.578 -0.192 5.228 1.00 98.19 108 HIS A CA 1
ATOM 862 C C . HIS A 1 108 ? 0.568 -1.014 4.643 1.00 98.19 108 HIS A C 1
ATOM 864 O O . HIS A 1 108 ? 0.485 -2.241 4.526 1.00 98.19 108 HIS A O 1
ATOM 870 N N . GLY A 1 109 ? 1.652 -0.312 4.310 1.00 96.75 109 GLY A N 1
ATOM 871 C CA . GLY A 1 109 ? 2.912 -0.889 3.852 1.00 96.75 109 GLY A CA 1
ATOM 872 C C . GLY A 1 109 ? 3.892 -1.207 4.991 1.00 96.75 109 GLY A C 1
ATOM 873 O O . GLY A 1 109 ? 3.481 -1.517 6.117 1.00 96.75 109 GLY A O 1
ATOM 874 N N . HIS A 1 110 ? 5.189 -1.126 4.674 1.00 94.06 110 HIS A N 1
ATOM 875 C CA . HIS A 1 110 ? 6.350 -1.157 5.583 1.00 94.06 110 HIS A CA 1
ATOM 876 C C . HIS A 1 110 ? 6.640 -2.470 6.347 1.00 94.06 110 HIS A C 1
ATOM 878 O O . HIS A 1 110 ? 7.794 -2.771 6.663 1.00 94.06 110 HIS A O 1
ATOM 884 N N . LEU A 1 111 ? 5.635 -3.282 6.679 1.00 93.75 111 LEU A N 1
ATOM 885 C CA . LEU A 1 111 ? 5.870 -4.589 7.301 1.00 93.75 111 LEU A CA 1
ATOM 886 C C . LEU A 1 111 ? 6.101 -5.668 6.245 1.00 93.75 111 LEU A C 1
ATOM 888 O O . LEU A 1 111 ? 5.430 -5.704 5.217 1.00 93.75 111 LEU A O 1
ATOM 892 N N . ILE A 1 112 ? 7.019 -6.585 6.557 1.00 94.25 112 ILE A N 1
ATOM 893 C CA . ILE A 1 112 ? 7.329 -7.727 5.693 1.00 94.25 112 ILE A CA 1
ATOM 894 C C . ILE A 1 112 ? 6.155 -8.707 5.642 1.00 94.25 112 ILE A C 1
ATOM 896 O O . ILE A 1 112 ? 5.769 -9.154 4.564 1.00 94.25 112 ILE A O 1
ATOM 900 N N . GLU A 1 113 ? 5.576 -9.022 6.800 1.00 95.31 113 GLU A N 1
ATOM 901 C CA . GLU A 1 113 ? 4.506 -10.011 6.907 1.00 95.31 113 GLU A CA 1
ATOM 902 C C . GLU A 1 113 ? 3.144 -9.421 6.550 1.00 95.31 113 GLU A C 1
ATOM 904 O O . GLU A 1 113 ? 2.735 -8.386 7.082 1.00 95.31 113 GLU A O 1
ATOM 909 N N . GLN A 1 114 ? 2.409 -10.136 5.702 1.00 97.06 114 GLN A 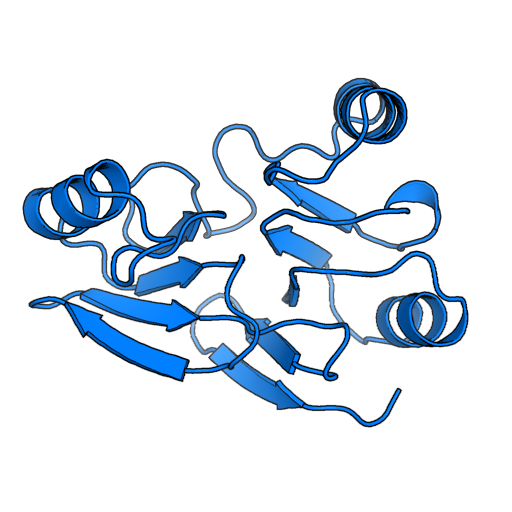N 1
ATOM 910 C CA . GLN A 1 114 ? 1.020 -9.829 5.394 1.00 97.06 114 GLN A CA 1
ATOM 911 C C . GLN A 1 114 ? 0.115 -10.274 6.549 1.00 97.06 114 GLN A C 1
ATOM 913 O O . GLN A 1 114 ? 0.169 -11.421 6.998 1.00 97.06 114 GLN A O 1
ATOM 918 N N . LYS A 1 115 ? -0.723 -9.366 7.060 1.00 96.25 115 LYS A N 1
ATOM 919 C CA . LYS A 1 115 ? -1.566 -9.640 8.233 1.00 96.25 115 LYS A CA 1
ATOM 920 C C . LYS A 1 115 ? -2.816 -8.776 8.256 1.00 96.25 115 LYS A C 1
ATOM 922 O O . LYS A 1 115 ? -2.766 -7.599 7.917 1.00 96.25 115 LYS A O 1
ATOM 927 N N . VAL A 1 116 ? -3.908 -9.342 8.763 1.00 97.81 116 VAL A N 1
ATOM 928 C CA . VAL A 1 116 ? -5.149 -8.621 9.068 1.00 97.81 116 VAL A CA 1
ATOM 929 C C . VAL A 1 116 ? -5.388 -8.649 10.571 1.00 97.81 116 VAL A C 1
ATOM 931 O O . VAL A 1 116 ? -5.165 -9.670 11.223 1.00 97.81 116 VAL A O 1
ATOM 934 N N . TYR A 1 117 ? -5.797 -7.518 11.131 1.00 97.12 117 TYR A N 1
ATOM 935 C CA . TYR A 1 117 ? -6.143 -7.384 12.543 1.00 97.12 117 TYR A CA 1
ATOM 936 C C . TYR A 1 117 ? -7.036 -6.166 12.758 1.00 97.12 117 TYR A C 1
ATOM 938 O O . TYR A 1 117 ? -7.112 -5.289 11.903 1.00 97.12 117 TYR A O 1
ATOM 946 N N . ASP A 1 118 ? -7.667 -6.087 13.925 1.00 97.75 118 ASP A N 1
ATOM 947 C CA . ASP A 1 118 ? -8.557 -4.979 14.258 1.00 97.75 118 ASP A CA 1
ATOM 948 C C . ASP A 1 118 ? -7.919 -4.007 15.262 1.00 97.75 118 ASP A C 1
ATOM 950 O O . ASP A 1 118 ? -7.161 -4.379 16.172 1.00 97.75 118 ASP A O 1
ATOM 954 N N . ILE A 1 119 ? -8.258 -2.729 15.101 1.00 96.81 119 ILE A N 1
ATOM 955 C CA . ILE A 1 119 ? -8.039 -1.668 16.084 1.00 96.81 119 ILE A CA 1
ATOM 956 C C . ILE A 1 119 ? -9.395 -1.018 16.351 1.00 96.81 119 ILE A C 1
ATOM 958 O O . ILE A 1 119 ? -9.888 -0.221 15.556 1.00 96.81 119 ILE A O 1
ATOM 962 N N . GLY A 1 120 ? -10.021 -1.371 17.474 1.00 94.12 120 GLY A N 1
ATOM 963 C CA . GLY A 1 120 ? -11.391 -0.943 17.748 1.00 94.12 120 GLY A CA 1
ATOM 964 C C . GLY A 1 120 ? -12.346 -1.497 16.689 1.00 94.12 120 GLY A C 1
ATOM 965 O O . GLY A 1 120 ? -12.479 -2.709 16.564 1.00 94.12 120 GLY A O 1
ATOM 966 N N . LYS A 1 121 ? -13.002 -0.606 15.936 1.00 95.88 121 LYS A N 1
ATOM 967 C CA . LYS A 1 121 ? -13.910 -0.965 14.829 1.00 95.88 121 LYS A CA 1
ATOM 968 C C . LYS A 1 121 ? -13.238 -0.939 13.453 1.00 95.88 121 LYS A C 1
ATOM 970 O O . LYS A 1 121 ? -13.872 -1.301 12.468 1.00 95.88 121 LYS A O 1
ATOM 975 N N . THR A 1 122 ? -11.988 -0.494 13.386 1.00 98.44 122 THR A N 1
ATOM 976 C CA . THR A 1 122 ? -11.234 -0.378 12.142 1.00 98.44 122 THR A CA 1
ATOM 977 C C . THR A 1 122 ? -10.539 -1.687 11.827 1.00 98.44 122 THR A C 1
ATOM 979 O O . THR A 1 122 ? -9.753 -2.186 12.641 1.00 98.44 122 THR A O 1
ATOM 982 N N . LYS A 1 123 ? -10.755 -2.190 10.612 1.00 98.44 123 LYS A N 1
ATOM 983 C CA . LYS A 1 123 ? -9.978 -3.298 10.069 1.00 98.44 123 LYS A CA 1
ATOM 984 C C . LYS A 1 123 ? -8.654 -2.784 9.520 1.00 98.44 123 LYS A C 1
ATOM 986 O O . LYS A 1 123 ? -8.622 -1.857 8.718 1.00 98.44 123 LYS A O 1
ATOM 991 N N . VAL A 1 124 ? -7.549 -3.387 9.924 1.00 98.25 124 VAL A N 1
ATOM 992 C CA . VAL A 1 124 ? -6.213 -3.011 9.466 1.00 98.25 124 VAL A CA 1
ATOM 993 C C . VAL A 1 124 ? -5.610 -4.158 8.672 1.00 98.25 124 VAL A C 1
ATOM 995 O O . VAL A 1 124 ? -5.570 -5.299 9.134 1.00 98.25 124 VAL A O 1
ATOM 998 N N . VAL A 1 125 ? -5.132 -3.844 7.472 1.00 98.50 125 VAL A N 1
ATOM 999 C CA . VAL A 1 125 ? -4.550 -4.794 6.527 1.00 98.50 125 VAL A CA 1
ATOM 1000 C C . VAL A 1 125 ? -3.118 -4.370 6.231 1.00 98.50 125 VAL A C 1
ATOM 1002 O O . VAL A 1 125 ? -2.870 -3.381 5.546 1.00 98.50 125 VAL A O 1
ATOM 1005 N N . SER A 1 126 ? -2.158 -5.133 6.737 1.00 97.81 126 SER A N 1
ATOM 1006 C CA . SER A 1 126 ? -0.780 -5.030 6.280 1.00 97.81 126 SER A CA 1
ATOM 1007 C C . SER A 1 126 ? -0.656 -5.731 4.936 1.00 97.81 126 SER A C 1
ATOM 1009 O O . SER A 1 126 ? -0.948 -6.924 4.847 1.00 97.81 126 SER A O 1
ATOM 1011 N N . VAL A 1 127 ? -0.220 -5.000 3.910 1.00 98.12 127 VAL A N 1
ATOM 1012 C CA . VAL A 1 127 ? -0.073 -5.536 2.549 1.00 98.12 127 VAL A CA 1
ATOM 1013 C C . VAL A 1 127 ? 1.005 -6.619 2.476 1.00 98.12 127 VAL A C 1
ATOM 1015 O O . VAL A 1 127 ? 0.848 -7.572 1.713 1.00 98.12 127 VAL A O 1
ATOM 1018 N N . GLY A 1 128 ? 2.035 -6.521 3.319 1.00 96.88 128 GLY A N 1
ATOM 1019 C CA . GLY A 1 128 ? 3.220 -7.371 3.263 1.00 96.88 128 GLY A CA 1
ATOM 1020 C C . GLY A 1 128 ? 4.193 -6.934 2.165 1.00 96.88 128 GLY A C 1
ATOM 1021 O O . GLY A 1 128 ? 3.841 -6.184 1.256 1.00 96.88 128 GLY A O 1
ATOM 1022 N N . SER A 1 129 ? 5.432 -7.402 2.268 1.00 97.00 129 SER A N 1
ATOM 1023 C CA . SER A 1 129 ? 6.501 -7.066 1.327 1.00 97.00 129 SER A CA 1
ATOM 1024 C C . SER A 1 129 ? 6.350 -7.813 0.007 1.00 97.00 129 SER A C 1
ATOM 1026 O O . SER A 1 129 ? 6.291 -9.051 -0.005 1.00 97.00 129 SER A O 1
ATOM 1028 N N . LEU A 1 130 ? 6.386 -7.081 -1.109 1.00 97.69 130 LEU A N 1
ATOM 1029 C CA . LEU A 1 130 ? 6.404 -7.703 -2.430 1.00 97.69 130 LEU A CA 1
ATOM 1030 C C . LEU A 1 130 ? 7.716 -8.459 -2.687 1.00 97.69 130 LEU A C 1
ATOM 1032 O O . LEU A 1 130 ? 7.709 -9.450 -3.410 1.00 97.69 130 LEU A O 1
ATOM 1036 N N . GLU A 1 131 ? 8.817 -8.087 -2.027 1.00 95.12 131 GLU A N 1
ATOM 1037 C CA . GLU A 1 131 ? 10.063 -8.870 -2.027 1.00 95.12 131 GLU A CA 1
ATOM 1038 C C . GLU A 1 131 ? 9.847 -10.316 -1.531 1.00 95.12 131 GLU A C 1
ATOM 1040 O O . GLU A 1 131 ? 10.551 -11.236 -1.944 1.00 95.12 131 GLU A O 1
ATOM 1045 N N . LYS A 1 132 ? 8.855 -10.544 -0.655 1.00 96.56 132 LYS A N 1
ATOM 1046 C CA . LYS A 1 132 ? 8.440 -11.884 -0.188 1.00 96.56 132 LYS A CA 1
ATOM 1047 C C . LYS A 1 132 ? 7.245 -12.462 -0.958 1.00 96.56 132 LYS A C 1
ATOM 1049 O O . LYS A 1 132 ? 6.724 -13.521 -0.584 1.00 96.56 132 LYS A O 1
ATOM 1054 N N . GLY A 1 133 ? 6.834 -11.777 -2.022 1.00 97.44 133 GLY A N 1
ATOM 1055 C CA . GLY A 1 133 ? 5.727 -12.128 -2.903 1.00 97.44 133 GLY A CA 1
ATOM 1056 C C . GLY A 1 133 ? 4.354 -11.672 -2.414 1.00 97.44 133 GLY A C 1
ATOM 1057 O O . GLY A 1 133 ? 3.360 -12.036 -3.037 1.00 97.44 133 GLY A O 1
ATOM 1058 N N . TYR A 1 134 ? 4.253 -10.922 -1.311 1.00 98.50 134 TYR A N 1
ATOM 1059 C CA . TYR A 1 134 ? 2.963 -10.494 -0.766 1.00 98.50 134 TYR A CA 1
ATOM 1060 C C . TYR A 1 134 ? 2.420 -9.253 -1.476 1.00 98.50 134 TYR A C 1
ATOM 1062 O O . TYR A 1 134 ? 3.140 -8.290 -1.727 1.00 98.50 134 TYR A O 1
ATOM 1070 N N . TYR A 1 135 ? 1.123 -9.272 -1.764 1.00 98.56 135 TYR A N 1
ATOM 1071 C CA . TYR A 1 135 ? 0.375 -8.125 -2.268 1.00 98.56 135 TYR A CA 1
ATOM 1072 C C . TYR A 1 135 ? -1.111 -8.287 -1.951 1.00 98.56 135 TYR A C 1
ATOM 1074 O O . TYR A 1 135 ? -1.572 -9.367 -1.571 1.00 98.56 135 TYR A O 1
ATOM 1082 N N . VAL A 1 136 ? -1.878 -7.213 -2.113 1.00 98.62 136 VAL A N 1
ATOM 1083 C CA . VAL A 1 136 ? -3.334 -7.241 -1.928 1.00 98.62 136 VAL A CA 1
ATOM 1084 C C . VAL A 1 136 ? -4.014 -6.881 -3.235 1.00 98.62 136 VAL A C 1
ATOM 1086 O O . VAL A 1 136 ? -3.661 -5.883 -3.855 1.00 98.62 136 VAL A O 1
ATOM 1089 N N . VAL A 1 137 ? -5.009 -7.660 -3.645 1.00 98.31 137 VAL A N 1
ATOM 1090 C CA . VAL A 1 137 ? -5.935 -7.255 -4.710 1.00 98.31 137 VAL A CA 1
ATOM 1091 C C . VAL A 1 137 ? -7.146 -6.617 -4.051 1.00 98.31 137 VAL A C 1
ATOM 1093 O O . VAL A 1 137 ? -7.686 -7.177 -3.107 1.00 98.31 137 VAL A O 1
ATOM 1096 N N . TYR A 1 138 ? -7.549 -5.443 -4.523 1.00 97.25 138 TYR A N 1
ATOM 1097 C CA . TYR A 1 138 ? -8.697 -4.697 -4.017 1.00 97.25 138 TYR A CA 1
ATOM 1098 C C . TYR A 1 138 ? -9.572 -4.224 -5.176 1.00 97.25 138 TYR A C 1
ATOM 1100 O O . TYR A 1 138 ? -9.061 -3.618 -6.121 1.00 97.25 138 TYR A O 1
ATOM 1108 N N . ASP A 1 139 ? -10.875 -4.484 -5.125 1.00 93.38 139 ASP A N 1
ATOM 1109 C CA . ASP A 1 139 ? -11.822 -4.143 -6.201 1.00 93.38 139 ASP A CA 1
ATOM 1110 C C . ASP A 1 139 ? -12.712 -2.921 -5.889 1.00 93.38 139 ASP A C 1
ATOM 1112 O O . ASP A 1 139 ? -13.602 -2.576 -6.665 1.00 93.38 139 ASP A O 1
ATOM 1116 N N . GLY A 1 140 ? -12.467 -2.245 -4.760 1.00 91.00 140 GLY A N 1
ATOM 1117 C CA . GLY A 1 140 ? -13.311 -1.155 -4.257 1.00 91.00 140 GLY A CA 1
ATOM 1118 C C . GLY A 1 140 ? -14.360 -1.608 -3.237 1.00 91.00 140 GLY A C 1
ATOM 1119 O O . GLY A 1 140 ? -15.065 -0.789 -2.645 1.00 91.00 140 GLY A O 1
ATOM 1120 N N . ARG A 1 141 ? -14.494 -2.908 -2.977 1.00 90.81 141 ARG A N 1
ATOM 1121 C CA . ARG A 1 141 ? -15.411 -3.456 -1.967 1.00 90.81 141 ARG A CA 1
ATOM 1122 C C . ARG A 1 141 ? -14.719 -4.512 -1.131 1.00 90.81 141 ARG A C 1
ATOM 1124 O O . ARG A 1 141 ? -14.666 -4.379 0.089 1.00 90.81 141 ARG A O 1
ATOM 1131 N N . GLU A 1 142 ? -14.144 -5.496 -1.795 1.00 94.38 142 GLU A N 1
ATOM 1132 C CA . GLU A 1 142 ? -13.490 -6.643 -1.197 1.00 94.38 142 GLU A CA 1
ATOM 1133 C C . GLU A 1 142 ? -11.993 -6.601 -1.476 1.00 94.38 142 GLU A C 1
ATOM 1135 O O . GLU A 1 142 ? -11.525 -6.025 -2.464 1.00 94.38 142 GLU A O 1
ATOM 1140 N N . TYR A 1 143 ? -11.229 -7.188 -0.558 1.00 97.12 143 TYR A N 1
ATOM 1141 C CA . TYR A 1 143 ? -9.798 -7.358 -0.725 1.00 97.12 143 TYR A CA 1
ATOM 1142 C C . TYR A 1 143 ? -9.416 -8.826 -0.567 1.00 97.12 143 TYR A C 1
ATOM 1144 O O . TYR A 1 143 ? -9.942 -9.537 0.289 1.00 97.12 143 TYR A O 1
ATOM 1152 N N . GLU A 1 144 ? -8.435 -9.248 -1.353 1.00 98.06 144 GLU A N 1
ATOM 1153 C CA . GLU A 1 144 ? -7.844 -10.573 -1.288 1.00 98.06 144 GLU A CA 1
ATOM 1154 C C . GLU A 1 144 ? -6.360 -10.461 -0.962 1.00 98.06 144 GLU A C 1
ATOM 1156 O O . GLU A 1 144 ? -5.599 -9.752 -1.626 1.00 98.06 144 GLU A O 1
ATOM 1161 N N . LEU A 1 145 ? -5.947 -11.197 0.065 1.00 98.25 145 LEU A N 1
ATOM 1162 C CA . LEU A 1 145 ? -4.547 -11.395 0.404 1.00 98.25 145 LEU A CA 1
ATOM 1163 C C . LEU A 1 145 ? -3.937 -12.373 -0.599 1.00 98.25 145 LEU A C 1
ATOM 1165 O O . LEU A 1 145 ? -4.396 -13.512 -0.718 1.00 98.25 145 LEU A O 1
ATOM 1169 N N . LYS A 1 146 ? -2.919 -11.935 -1.334 1.00 98.12 146 LYS A N 1
ATOM 1170 C CA . LYS A 1 146 ? -2.234 -12.764 -2.318 1.00 98.12 146 LYS A CA 1
ATOM 1171 C C . LYS A 1 146 ? -0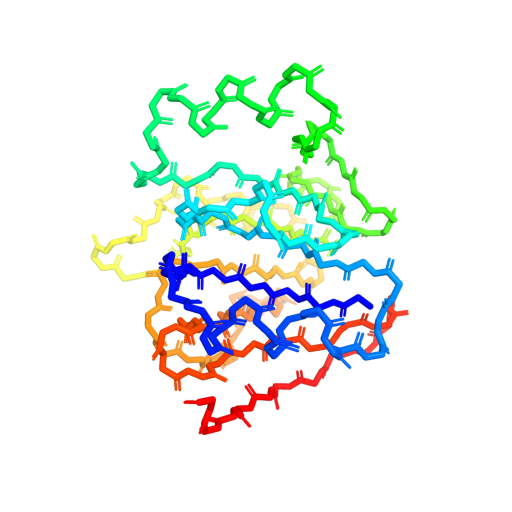.766 -12.911 -1.965 1.00 98.12 146 LYS A C 1
ATOM 1173 O O . LYS A 1 146 ? -0.129 -12.014 -1.410 1.00 98.12 146 LYS A O 1
ATOM 1178 N N . ARG A 1 147 ? -0.231 -14.061 -2.361 1.00 96.12 147 ARG A N 1
ATOM 1179 C CA . ARG A 1 147 ? 1.194 -14.338 -2.361 1.00 96.12 147 ARG A CA 1
ATOM 1180 C C . ARG A 1 147 ? 1.583 -14.976 -3.678 1.00 96.12 147 ARG A C 1
ATOM 1182 O O . ARG A 1 147 ? 0.840 -15.785 -4.226 1.00 96.12 147 ARG A O 1
ATOM 1189 N N . SER A 1 148 ? 2.757 -14.634 -4.153 1.00 92.31 148 SER A N 1
ATOM 1190 C CA . SER A 1 148 ? 3.374 -15.227 -5.320 1.00 92.31 148 SER A CA 1
ATOM 1191 C C . SER A 1 148 ? 4.715 -15.875 -4.988 1.00 92.31 148 SER A C 1
ATOM 1193 O O . SER A 1 148 ? 5.255 -15.737 -3.889 1.00 92.31 148 SER A O 1
ATOM 1195 N N . SER A 1 149 ? 5.280 -16.514 -6.001 1.00 83.88 149 SER A N 1
ATOM 1196 C CA . SER A 1 149 ? 6.646 -17.013 -6.005 1.00 83.88 149 SER A CA 1
ATOM 1197 C C . SER A 1 149 ? 7.471 -16.367 -7.124 1.00 83.88 149 SER A C 1
ATOM 1199 O O . SER A 1 149 ? 8.177 -17.114 -7.790 1.00 83.88 149 SER A O 1
ATOM 1201 N N . HIS A 1 150 ? 7.273 -15.062 -7.395 1.00 61.38 150 HIS A N 1
ATOM 1202 C CA . HIS A 1 150 ? 7.901 -14.326 -8.516 1.00 61.38 150 HIS A CA 1
ATOM 1203 C C . HIS A 1 150 ? 9.337 -14.764 -8.808 1.00 61.38 150 HIS A C 1
ATOM 1205 O O . HIS A 1 150 ? 10.112 -14.898 -7.830 1.00 61.38 150 HIS A O 1
#